Protein AF-A0A938T9L2-F1 (afdb_monomer)

Structure (mmCIF, N/CA/C/O backbone):
data_AF-A0A938T9L2-F1
#
_entry.id   AF-A0A938T9L2-F1
#
loop_
_atom_site.group_PDB
_atom_site.id
_atom_site.type_symbol
_atom_site.label_atom_id
_atom_site.label_alt_id
_atom_site.label_comp_id
_atom_site.label_asym_id
_atom_site.label_entity_id
_atom_site.label_seq_id
_atom_site.pdbx_PDB_ins_code
_atom_site.Cartn_x
_atom_site.Cartn_y
_atom_site.Cartn_z
_atom_site.occupancy
_atom_site.B_iso_or_equiv
_atom_site.auth_seq_id
_atom_site.auth_comp_id
_atom_site.auth_asym_id
_atom_site.auth_atom_id
_atom_site.pdbx_PDB_model_num
ATOM 1 N N . MET A 1 1 ? -37.004 0.256 43.179 1.00 47.81 1 MET A N 1
ATOM 2 C CA . MET A 1 1 ? -35.610 0.541 42.764 1.00 47.81 1 MET A CA 1
ATOM 3 C C . MET A 1 1 ? -35.298 -0.236 41.481 1.00 47.81 1 MET A C 1
ATOM 5 O O . MET A 1 1 ? -34.969 -1.401 41.572 1.00 47.81 1 MET A O 1
ATOM 9 N N . MET A 1 2 ? -35.462 0.343 40.284 1.00 51.72 2 MET A N 1
ATOM 10 C CA . MET A 1 2 ? -35.164 -0.362 39.008 1.00 51.72 2 MET A CA 1
ATOM 11 C C .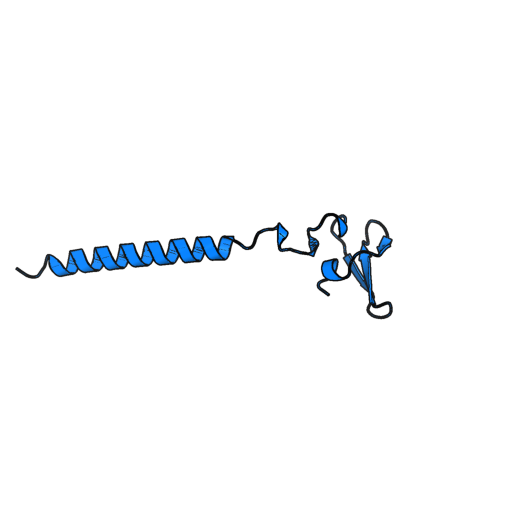 MET A 1 2 ? -34.522 0.533 37.927 1.00 51.72 2 MET A C 1
ATOM 13 O O . MET A 1 2 ? -34.164 0.063 36.855 1.00 51.72 2 MET A O 1
ATOM 17 N N . ARG A 1 3 ? -34.330 1.832 38.206 1.00 54.97 3 ARG A N 1
ATOM 18 C CA . ARG A 1 3 ? -33.791 2.821 37.249 1.00 54.97 3 ARG A CA 1
ATOM 19 C C . ARG A 1 3 ? -32.260 2.815 37.112 1.00 54.97 3 ARG A C 1
ATOM 21 O O . ARG A 1 3 ? -31.743 3.384 36.157 1.00 54.97 3 ARG A O 1
ATOM 28 N N . SER A 1 4 ? -31.538 2.230 38.071 1.00 57.78 4 SER A N 1
ATOM 29 C CA . SER A 1 4 ? -30.065 2.287 38.121 1.00 57.78 4 SER A CA 1
ATOM 30 C C . SER A 1 4 ? -29.411 1.259 37.190 1.00 57.78 4 SER A C 1
ATOM 32 O O . SER A 1 4 ? -28.500 1.583 36.428 1.00 57.78 4 SER A O 1
ATOM 34 N N . THR A 1 5 ? -29.951 0.039 37.160 1.00 60.81 5 THR A N 1
ATOM 35 C CA . THR A 1 5 ? -29.452 -1.078 36.344 1.00 60.81 5 THR A CA 1
ATOM 36 C C . THR A 1 5 ? -29.489 -0.781 34.848 1.00 60.81 5 THR A C 1
ATOM 38 O O . THR A 1 5 ? -28.555 -1.131 34.137 1.00 60.81 5 THR A O 1
ATOM 41 N N . THR A 1 6 ? -30.502 -0.061 34.363 1.00 66.69 6 THR A N 1
ATOM 42 C CA . THR A 1 6 ? -30.633 0.304 32.941 1.00 66.69 6 THR A CA 1
ATOM 43 C C . THR A 1 6 ? -29.595 1.328 32.480 1.00 66.69 6 THR A C 1
ATOM 45 O O . THR A 1 6 ? -29.154 1.275 31.333 1.00 66.69 6 THR A O 1
ATOM 48 N N . ARG A 1 7 ? -29.171 2.256 33.350 1.00 73.69 7 ARG A N 1
ATOM 49 C CA . ARG A 1 7 ? -28.109 3.226 33.022 1.00 73.69 7 ARG A CA 1
ATOM 50 C C . ARG A 1 7 ? -26.736 2.566 32.992 1.00 73.69 7 ARG A C 1
ATOM 52 O O . ARG A 1 7 ? -25.978 2.815 32.061 1.00 73.69 7 ARG A O 1
ATOM 59 N N . ALA A 1 8 ? -26.457 1.699 33.965 1.00 77.00 8 ALA A N 1
ATOM 60 C CA . ALA A 1 8 ? -25.220 0.924 34.001 1.00 77.00 8 ALA A CA 1
ATOM 61 C C . ALA A 1 8 ? -25.076 0.044 32.749 1.00 77.00 8 ALA A C 1
ATOM 63 O O . ALA A 1 8 ? -24.027 0.036 32.115 1.00 77.00 8 ALA A O 1
ATOM 64 N N . TRP A 1 9 ? -26.159 -0.613 32.327 1.00 82.50 9 TRP A N 1
ATOM 65 C CA . TRP A 1 9 ? -26.156 -1.453 31.128 1.00 82.50 9 TRP A CA 1
ATOM 66 C C . TRP A 1 9 ? -25.883 -0.666 29.842 1.00 82.50 9 TRP A C 1
ATOM 68 O O . TRP A 1 9 ? -25.082 -1.087 29.010 1.00 82.50 9 TRP A O 1
ATOM 78 N N . ARG A 1 10 ? -26.492 0.519 29.701 1.00 84.38 10 ARG A N 1
ATOM 79 C CA . ARG A 1 10 ? -26.221 1.411 28.565 1.00 84.38 10 ARG A CA 1
ATOM 80 C C . ARG A 1 10 ? -24.770 1.883 28.548 1.00 84.38 10 ARG A C 1
ATOM 82 O O . ARG A 1 10 ? -24.168 1.909 27.483 1.00 84.38 10 ARG A O 1
ATOM 89 N N . ALA A 1 11 ? -24.197 2.211 29.705 1.00 86.44 11 ALA A N 1
ATOM 90 C CA . ALA A 1 11 ? -22.791 2.601 29.792 1.00 86.44 11 ALA A CA 1
ATOM 91 C C . ALA A 1 11 ? -21.861 1.462 29.340 1.00 86.44 11 ALA A C 1
ATOM 93 O O . ALA A 1 11 ? -20.951 1.697 28.550 1.00 86.44 11 ALA A O 1
ATOM 94 N N . VAL A 1 12 ? -22.137 0.222 29.757 1.00 90.56 12 VAL A N 1
ATOM 95 C CA . VAL A 1 12 ? -21.376 -0.961 29.320 1.00 90.56 12 VAL A CA 1
ATOM 96 C C . VAL A 1 12 ? -21.479 -1.166 27.805 1.00 90.56 12 VAL A C 1
ATOM 98 O O . VAL A 1 12 ? -20.458 -1.370 27.153 1.00 90.56 12 VAL A O 1
ATOM 101 N N . GLN A 1 13 ? -22.676 -1.050 27.220 1.00 91.38 13 GLN A N 1
ATOM 102 C CA . GLN A 1 13 ? -22.848 -1.151 25.765 1.00 91.38 13 GLN A CA 1
ATOM 103 C C . GLN A 1 13 ? -22.059 -0.083 25.002 1.00 91.38 13 GLN A C 1
ATOM 105 O O . GLN A 1 13 ? -21.438 -0.393 23.990 1.00 91.38 13 GLN A O 1
ATOM 110 N N . VAL A 1 14 ? -22.064 1.161 25.489 1.00 93.56 14 VAL A N 1
ATOM 111 C CA . VAL A 1 14 ? -21.317 2.266 24.869 1.00 93.56 14 VAL A CA 1
ATOM 112 C C . VAL A 1 14 ? -19.815 1.991 24.918 1.00 93.56 14 VAL A C 1
ATOM 114 O O . VAL A 1 14 ? -19.137 2.145 23.907 1.00 93.56 14 VAL A O 1
ATOM 117 N N . VAL A 1 15 ? -19.296 1.527 26.058 1.00 95.19 15 VAL A N 1
ATOM 118 C CA . VAL A 1 15 ? -17.875 1.175 26.199 1.00 95.19 15 VAL A CA 1
ATOM 119 C C . VAL A 1 15 ? -17.490 0.038 25.251 1.00 95.19 15 VAL A C 1
ATOM 121 O O . VAL A 1 15 ? -16.483 0.143 24.554 1.00 95.19 15 VAL A O 1
ATOM 124 N N . LEU A 1 16 ? -18.303 -1.018 25.167 1.00 94.69 16 LEU A N 1
ATOM 125 C CA . LEU A 1 16 ? -18.062 -2.132 24.244 1.00 94.69 16 LEU A CA 1
ATOM 126 C C . LEU A 1 16 ? -18.082 -1.682 22.780 1.00 94.69 16 LEU A C 1
ATOM 128 O O . LEU A 1 16 ? -17.228 -2.100 22.000 1.00 94.69 16 LEU A O 1
ATOM 132 N N . PHE A 1 17 ? -19.016 -0.803 22.412 1.00 95.38 17 PHE A N 1
ATOM 133 C CA . PHE A 1 17 ? -19.087 -0.247 21.065 1.00 95.38 17 PHE A CA 1
ATOM 134 C C . PHE A 1 17 ? -17.844 0.585 20.725 1.00 95.38 17 PHE A C 1
ATOM 136 O O . PHE A 1 17 ? -17.269 0.416 19.652 1.00 95.38 17 PHE A O 1
ATOM 143 N N . LEU A 1 18 ? -17.394 1.444 21.645 1.00 95.25 18 LEU A N 1
ATOM 144 C CA . LEU A 1 18 ? -16.187 2.253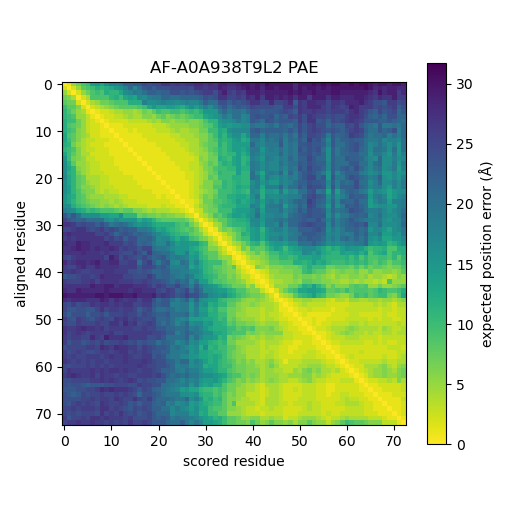 21.456 1.00 95.25 18 LEU A CA 1
ATOM 145 C C . LEU A 1 18 ? -14.934 1.383 21.300 1.00 95.25 18 LEU A C 1
ATOM 147 O O . LEU A 1 18 ? -14.111 1.659 20.429 1.00 95.25 18 LEU A O 1
ATOM 151 N N . LEU A 1 19 ? -14.809 0.314 22.093 1.00 95.38 19 LEU A N 1
ATOM 152 C CA . LEU A 1 19 ? -13.711 -0.647 21.965 1.00 95.38 19 LEU A CA 1
ATOM 153 C C . LEU A 1 19 ? -13.738 -1.358 20.609 1.00 95.38 19 LEU A C 1
ATOM 155 O O . LEU A 1 19 ? -12.720 -1.403 19.923 1.00 95.38 19 LEU A O 1
ATOM 159 N N . PHE A 1 20 ? -14.900 -1.867 20.192 1.00 94.00 20 PHE A N 1
ATOM 160 C CA . PHE A 1 20 ? -15.059 -2.514 18.889 1.00 94.00 20 PHE A CA 1
ATOM 161 C C . PHE A 1 20 ? -14.710 -1.567 17.732 1.00 94.00 20 PHE A C 1
ATOM 163 O O . PHE A 1 20 ? -13.982 -1.943 16.809 1.00 94.00 20 PHE A O 1
ATOM 170 N N . PHE A 1 21 ? -15.187 -0.322 17.799 1.00 92.62 21 PHE A N 1
ATOM 171 C CA . PHE A 1 21 ? -14.893 0.701 16.803 1.00 92.62 21 PHE A CA 1
ATOM 172 C C . PHE A 1 21 ? -13.391 1.005 16.730 1.00 92.62 21 PHE A C 1
ATOM 174 O O . PHE A 1 21 ? -12.817 0.967 15.644 1.00 92.62 21 PHE A O 1
ATOM 181 N N . ALA A 1 22 ? -12.736 1.232 17.873 1.00 90.06 22 ALA A N 1
ATOM 182 C CA . ALA A 1 22 ? -11.303 1.512 17.928 1.00 90.06 22 ALA A CA 1
ATOM 183 C C . ALA A 1 22 ? -10.461 0.363 17.347 1.00 90.06 22 ALA A C 1
ATOM 185 O O . ALA A 1 22 ? -9.551 0.612 16.558 1.00 90.06 22 ALA A O 1
ATOM 186 N N . VAL A 1 23 ? -10.800 -0.891 17.672 1.00 87.69 23 VAL A N 1
ATOM 187 C CA . VAL A 1 23 ? -10.134 -2.080 17.109 1.00 87.69 23 VAL A CA 1
ATOM 188 C C . VAL A 1 23 ? -10.333 -2.154 15.595 1.00 87.69 23 VAL A C 1
ATOM 190 O O . VAL A 1 23 ? -9.377 -2.373 14.858 1.00 87.69 23 VAL A O 1
ATOM 193 N N . THR A 1 24 ? -11.553 -1.921 15.110 1.00 85.62 24 THR A N 1
ATOM 194 C CA . THR A 1 24 ? -11.864 -1.970 13.673 1.00 85.62 24 THR A CA 1
ATOM 195 C C . THR A 1 24 ? -11.111 -0.893 12.890 1.00 85.62 24 THR A C 1
ATOM 197 O O . THR A 1 24 ? -10.594 -1.165 11.806 1.00 85.62 24 THR A O 1
ATOM 200 N N . VAL A 1 25 ? -11.017 0.323 13.434 1.00 83.38 25 VAL A N 1
ATOM 201 C CA . VAL A 1 25 ? -10.250 1.425 12.834 1.00 83.38 25 VAL A CA 1
ATOM 202 C C . VAL A 1 25 ? -8.757 1.108 12.832 1.00 83.38 25 VAL A C 1
ATOM 204 O O . VAL A 1 25 ? -8.117 1.256 11.795 1.00 83.38 25 VAL A O 1
ATOM 207 N N . ALA A 1 26 ? -8.212 0.615 13.948 1.00 80.19 26 ALA A N 1
ATOM 208 C CA . ALA A 1 26 ? -6.810 0.213 14.030 1.00 80.19 26 ALA A CA 1
ATOM 209 C C . ALA A 1 26 ? -6.461 -0.863 12.990 1.00 80.19 26 ALA A C 1
ATOM 211 O O . ALA A 1 26 ? -5.451 -0.733 12.309 1.00 80.19 26 ALA A O 1
ATOM 212 N N . LEU A 1 27 ? -7.326 -1.869 12.812 1.00 76.94 27 LEU A N 1
ATOM 213 C CA . LEU A 1 27 ? -7.138 -2.929 11.818 1.00 76.94 27 LEU A CA 1
ATOM 214 C C . LEU A 1 27 ? -7.237 -2.418 10.370 1.00 76.94 27 LEU A C 1
ATOM 216 O O . LEU A 1 27 ? -6.443 -2.836 9.530 1.00 76.94 27 LEU A O 1
ATOM 220 N N . ASN A 1 28 ? -8.160 -1.500 10.065 1.00 68.62 28 ASN A N 1
ATOM 221 C CA . ASN A 1 28 ? -8.284 -0.927 8.716 1.00 68.62 28 ASN A CA 1
ATOM 222 C C . ASN A 1 28 ? -7.137 0.035 8.361 1.00 68.62 28 ASN A C 1
ATOM 224 O O . ASN A 1 28 ? -6.726 0.099 7.205 1.00 68.62 28 ASN A O 1
ATOM 228 N N . LEU A 1 29 ? -6.587 0.755 9.342 1.00 61.16 29 LEU A N 1
ATOM 229 C CA . LEU A 1 29 ? -5.431 1.639 9.143 1.00 61.16 29 LEU A CA 1
ATOM 230 C C . LEU A 1 29 ? -4.115 0.879 8.921 1.00 61.16 29 LEU A C 1
ATOM 232 O O . LEU A 1 29 ? -3.127 1.482 8.514 1.00 61.16 29 LEU A O 1
ATOM 236 N N . THR A 1 30 ? -4.093 -0.436 9.148 1.00 59.00 30 THR A N 1
ATOM 237 C CA . THR A 1 30 ? -2.916 -1.283 8.902 1.00 59.00 30 THR A CA 1
ATOM 238 C C . THR A 1 30 ? -2.669 -1.623 7.435 1.00 59.00 30 THR A C 1
ATOM 240 O O . THR A 1 30 ? -1.743 -2.384 7.172 1.00 59.00 30 THR A O 1
ATOM 243 N N . CYS A 1 31 ? -3.422 -1.067 6.477 1.00 53.69 31 CYS A N 1
ATOM 244 C CA . CYS A 1 31 ? -2.949 -1.024 5.091 1.00 53.69 31 CYS A CA 1
ATOM 245 C C . CYS A 1 31 ? -1.742 -0.086 5.052 1.00 53.69 31 CYS A C 1
ATOM 247 O O . CYS A 1 31 ? -1.889 1.127 4.879 1.00 53.69 31 CYS A O 1
ATOM 249 N N . LYS A 1 32 ? -0.549 -0.628 5.303 1.00 58.16 32 LYS A N 1
ATOM 250 C CA . LYS A 1 32 ? 0.655 0.186 5.272 1.00 58.16 32 LYS A CA 1
ATOM 251 C C . LYS A 1 32 ? 0.872 0.639 3.826 1.00 58.16 32 LYS A C 1
ATOM 253 O O . LYS A 1 32 ? 0.642 -0.141 2.905 1.00 58.16 32 LYS A O 1
ATOM 258 N N . PRO A 1 33 ? 1.334 1.872 3.584 1.00 52.84 33 PRO A N 1
ATOM 259 C CA . PRO A 1 33 ? 1.678 2.320 2.235 1.00 52.84 33 PRO A CA 1
ATOM 260 C C . PRO A 1 33 ? 2.754 1.439 1.573 1.00 52.84 33 PRO A C 1
ATOM 262 O O . PRO A 1 33 ? 2.809 1.381 0.347 1.00 52.84 33 PRO A O 1
ATOM 265 N N . GLU A 1 34 ? 3.547 0.699 2.361 1.00 54.12 34 GLU A N 1
ATOM 266 C CA . GLU A 1 34 ? 4.463 -0.333 1.850 1.00 54.12 34 GLU A CA 1
ATOM 267 C C . GLU A 1 34 ? 3.768 -1.580 1.258 1.00 54.12 34 GLU A C 1
ATOM 269 O O . GLU A 1 34 ? 4.412 -2.323 0.522 1.00 54.12 34 GLU A O 1
ATOM 274 N N . ASP A 1 35 ? 2.467 -1.789 1.491 1.00 54.66 35 ASP A N 1
ATOM 275 C CA . ASP A 1 35 ? 1.681 -2.849 0.836 1.00 54.66 35 ASP A CA 1
ATOM 276 C C . ASP A 1 35 ? 1.185 -2.438 -0.559 1.00 54.66 35 ASP A C 1
ATOM 278 O O . ASP A 1 35 ? 0.534 -3.228 -1.244 1.00 54.66 35 ASP A O 1
ATOM 282 N N . ASN A 1 36 ? 1.479 -1.212 -1.011 1.00 59.69 36 ASN A N 1
ATOM 283 C CA . ASN A 1 36 ? 1.270 -0.841 -2.401 1.00 59.69 36 ASN A CA 1
ATOM 284 C C . ASN A 1 36 ? 2.481 -1.307 -3.229 1.00 59.69 36 ASN A C 1
ATOM 286 O O . ASN A 1 36 ? 3.519 -0.640 -3.210 1.00 59.69 36 ASN A O 1
ATOM 290 N N . PRO A 1 37 ? 2.377 -2.403 -4.007 1.00 59.84 37 PRO A N 1
ATOM 291 C CA . PRO A 1 37 ? 3.494 -2.904 -4.805 1.00 59.84 37 PRO A CA 1
ATOM 292 C C . PRO A 1 37 ? 3.979 -1.888 -5.847 1.00 59.84 37 PRO A C 1
ATOM 294 O O . PRO A 1 37 ? 5.101 -2.021 -6.322 1.00 59.84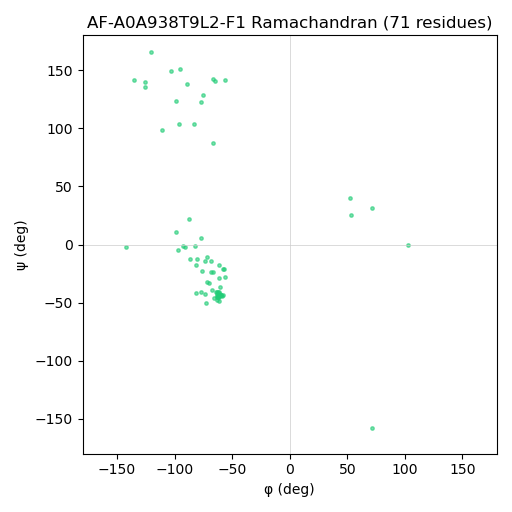 37 PRO A O 1
ATOM 297 N N . ALA A 1 38 ? 3.181 -0.863 -6.175 1.00 59.72 38 ALA A N 1
ATOM 298 C CA . ALA A 1 38 ? 3.569 0.229 -7.065 1.00 59.72 38 ALA A CA 1
ATOM 299 C C . ALA A 1 38 ? 4.426 1.320 -6.389 1.00 59.72 38 ALA A C 1
ATOM 301 O O . ALA A 1 38 ? 4.997 2.149 -7.091 1.00 59.72 38 ALA A O 1
ATOM 302 N N . ALA A 1 39 ? 4.526 1.336 -5.053 1.00 59.28 39 ALA A N 1
ATOM 303 C CA . ALA A 1 39 ? 5.341 2.288 -4.288 1.00 59.28 39 ALA A CA 1
ATOM 304 C C . ALA A 1 39 ? 6.761 1.774 -3.979 1.00 59.28 39 ALA A C 1
ATOM 306 O O . ALA A 1 39 ? 7.555 2.479 -3.358 1.00 59.28 39 ALA A O 1
ATOM 307 N N . SER A 1 40 ? 7.092 0.549 -4.402 1.00 66.38 40 SER A N 1
ATOM 308 C CA . SER A 1 40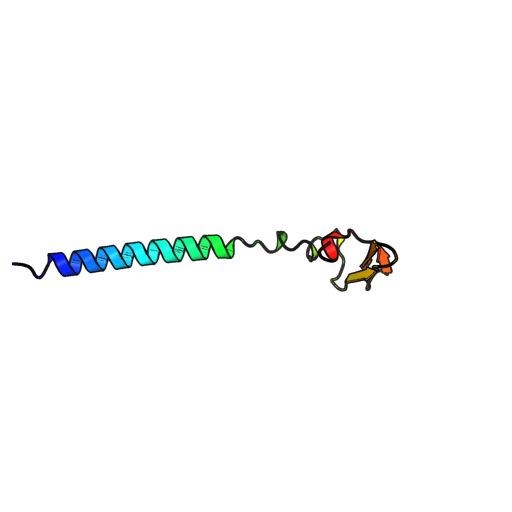 ? 8.429 -0.013 -4.217 1.00 66.38 40 SER A CA 1
ATOM 309 C C . SER A 1 40 ? 9.472 0.793 -5.010 1.00 66.38 40 SER A C 1
ATOM 311 O O . SER A 1 40 ? 9.195 1.164 -6.154 1.00 66.38 40 SER A O 1
ATOM 313 N N . PRO A 1 41 ? 10.688 1.038 -4.476 1.00 70.62 41 PRO A N 1
ATOM 314 C CA . PRO A 1 41 ? 11.738 1.787 -5.180 1.00 70.62 41 PRO A CA 1
ATOM 315 C C . PRO A 1 41 ? 12.129 1.177 -6.536 1.00 70.62 41 PRO A C 1
ATOM 317 O O . PRO A 1 41 ? 12.647 1.874 -7.404 1.00 70.62 41 PRO A O 1
ATOM 320 N N . GLU A 1 42 ? 11.851 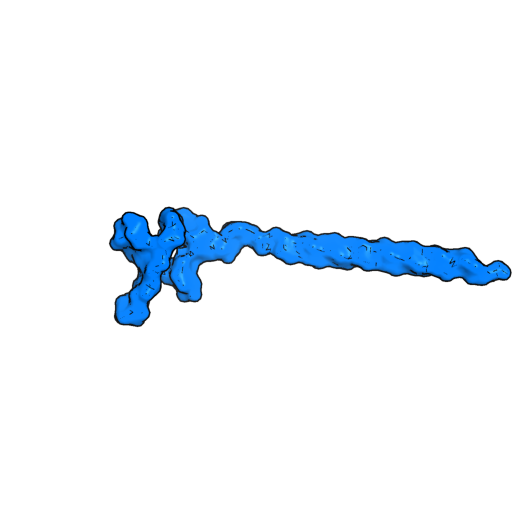-0.110 -6.748 1.00 76.00 42 GLU A N 1
ATOM 321 C CA . GLU A 1 42 ? 12.066 -0.798 -8.028 1.00 76.00 42 GLU A CA 1
ATOM 322 C C . GLU A 1 42 ? 11.049 -0.422 -9.126 1.00 76.00 42 GLU A C 1
ATOM 324 O O . GLU A 1 42 ? 11.282 -0.720 -10.296 1.00 76.00 42 GLU A O 1
ATOM 329 N N . CYS A 1 43 ? 9.934 0.222 -8.765 1.00 73.38 43 CYS A N 1
ATOM 330 C CA . CYS A 1 43 ? 8.877 0.646 -9.687 1.00 73.38 43 CYS A CA 1
ATOM 331 C C . CYS A 1 43 ? 9.071 2.070 -10.238 1.00 73.38 43 CYS A C 1
ATOM 333 O O . CYS A 1 43 ? 8.289 2.509 -11.084 1.00 73.38 43 CYS A O 1
ATOM 335 N N . GLY A 1 44 ? 10.122 2.771 -9.802 1.00 70.06 44 GLY A N 1
ATOM 336 C CA . GLY A 1 44 ? 10.522 4.061 -10.359 1.00 70.06 44 GLY A CA 1
ATOM 337 C C . GLY A 1 44 ? 9.590 5.223 -10.006 1.00 70.06 44 GLY A C 1
ATOM 338 O O . GLY A 1 44 ? 8.876 5.213 -9.006 1.00 70.06 44 GLY A O 1
ATOM 339 N N . SER A 1 45 ? 9.625 6.276 -10.825 1.00 65.94 45 SER A N 1
ATOM 340 C CA . SER A 1 45 ? 9.049 7.598 -10.508 1.00 65.94 45 SER A CA 1
ATOM 341 C C . SER A 1 45 ? 7.558 7.765 -10.867 1.00 65.94 45 SER A C 1
ATOM 343 O O . SER A 1 45 ? 7.045 8.881 -10.968 1.00 65.94 45 SER A O 1
ATOM 345 N N . GLY A 1 46 ? 6.823 6.653 -10.982 1.00 67.56 46 GLY A N 1
ATOM 346 C CA . GLY A 1 46 ? 5.363 6.631 -10.811 1.00 67.56 46 GLY A CA 1
ATOM 347 C C . GLY A 1 46 ? 4.505 6.573 -12.078 1.00 67.56 46 GLY A C 1
ATOM 348 O O . GLY A 1 46 ? 3.283 6.503 -11.962 1.00 67.56 46 GLY A O 1
ATOM 349 N N . ARG A 1 47 ? 5.081 6.558 -13.289 1.00 79.75 47 ARG A N 1
ATOM 350 C CA . ARG A 1 47 ? 4.309 6.303 -14.522 1.00 79.75 4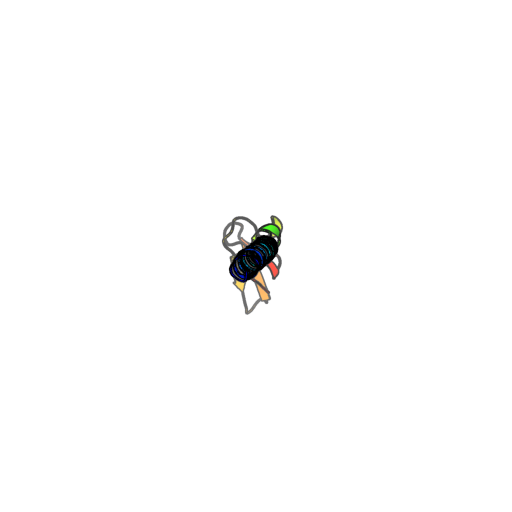7 ARG A CA 1
ATOM 351 C C . ARG A 1 47 ? 4.688 4.963 -15.123 1.00 79.75 47 ARG A C 1
ATOM 353 O O . ARG A 1 47 ? 5.659 4.861 -15.861 1.00 79.75 47 ARG A O 1
ATOM 360 N N . VAL A 1 48 ? 3.879 3.952 -14.846 1.00 86.00 48 VAL A N 1
ATOM 361 C CA . VAL A 1 48 ? 4.077 2.597 -15.363 1.00 86.00 48 VAL A CA 1
ATOM 362 C C . VAL A 1 48 ? 3.110 2.299 -16.507 1.00 86.00 48 VAL A C 1
ATOM 364 O O . VAL A 1 48 ? 1.995 2.818 -16.551 1.00 86.00 48 VAL A O 1
ATOM 367 N N . SER A 1 49 ? 3.532 1.461 -17.450 1.00 88.12 49 SER A N 1
ATOM 368 C CA . SER A 1 49 ? 2.680 0.952 -18.528 1.00 88.12 49 SER A CA 1
ATOM 369 C C . SER A 1 49 ? 2.881 -0.545 -18.719 1.00 88.12 49 SER A C 1
ATOM 371 O O . SER A 1 49 ? 4.001 -1.049 -18.632 1.00 88.12 49 SER A O 1
ATOM 373 N N . TRP A 1 50 ? 1.786 -1.252 -18.988 1.00 90.50 50 TRP A N 1
ATOM 374 C CA . TRP A 1 50 ? 1.794 -2.686 -19.250 1.00 90.50 50 TRP A CA 1
ATOM 375 C C . TRP A 1 50 ? 1.746 -2.964 -20.753 1.00 90.50 50 TRP A C 1
ATOM 377 O O . TRP A 1 50 ? 0.807 -2.553 -21.436 1.00 90.50 50 TRP A O 1
ATOM 387 N N . ASP A 1 51 ? 2.726 -3.713 -21.256 1.00 90.31 51 ASP A N 1
ATOM 388 C CA . ASP A 1 51 ? 2.716 -4.258 -22.611 1.00 90.31 51 ASP A CA 1
ATOM 389 C C . ASP A 1 51 ? 2.198 -5.702 -22.584 1.00 90.31 51 ASP A C 1
ATOM 391 O O . ASP A 1 51 ? 2.912 -6.638 -22.218 1.00 90.31 51 ASP A O 1
ATOM 395 N N . ALA A 1 52 ? 0.945 -5.895 -23.002 1.00 88.50 52 ALA A N 1
ATOM 396 C CA . ALA A 1 52 ? 0.312 -7.212 -23.029 1.00 88.50 52 ALA A CA 1
ATOM 397 C C . ALA A 1 52 ? 0.905 -8.166 -24.079 1.00 88.50 52 ALA A C 1
ATOM 399 O O . ALA A 1 52 ? 0.786 -9.378 -23.913 1.00 88.50 52 ALA A O 1
ATOM 400 N N . LYS A 1 53 ? 1.534 -7.645 -25.142 1.00 88.88 53 LYS A N 1
ATOM 401 C CA . LYS A 1 53 ? 2.154 -8.473 -26.186 1.00 88.88 53 LYS A CA 1
ATOM 402 C C . LYS A 1 53 ? 3.488 -9.032 -25.708 1.00 88.88 53 LYS A C 1
ATOM 404 O O . LYS A 1 53 ? 3.784 -10.193 -25.960 1.00 88.88 53 LYS A O 1
ATOM 409 N N . GLY A 1 54 ? 4.269 -8.203 -25.014 1.00 86.56 54 GLY A N 1
ATOM 410 C CA . GLY A 1 54 ? 5.554 -8.596 -24.436 1.00 86.56 54 GLY A CA 1
ATOM 411 C C . GLY A 1 54 ? 5.467 -9.221 -23.041 1.00 86.56 54 GLY A C 1
ATOM 412 O O . GLY A 1 54 ? 6.462 -9.761 -22.578 1.00 86.56 54 GLY A O 1
ATOM 413 N N . GLN A 1 55 ? 4.312 -9.137 -22.370 1.00 90.62 55 GLN A N 1
ATOM 414 C CA . GLN A 1 55 ? 4.134 -9.477 -20.950 1.00 90.62 55 GLN A CA 1
ATOM 415 C C . GLN A 1 55 ? 5.134 -8.770 -20.016 1.00 90.62 55 GLN A C 1
ATOM 417 O O . GLN A 1 55 ? 5.637 -9.359 -19.056 1.00 90.62 55 GLN A O 1
ATOM 422 N N . VAL A 1 56 ? 5.412 -7.495 -20.296 1.00 90.75 56 VAL A N 1
ATOM 423 C CA . VAL A 1 56 ? 6.383 -6.689 -19.544 1.00 90.75 56 VAL A CA 1
ATOM 424 C C . VAL A 1 56 ? 5.768 -5.392 -19.032 1.00 90.75 56 VAL A C 1
ATOM 426 O O . VAL A 1 56 ? 5.026 -4.710 -19.742 1.00 90.75 56 VAL A O 1
ATOM 429 N N . CYS A 1 57 ? 6.125 -5.027 -17.802 1.00 88.31 57 CYS A N 1
ATOM 430 C CA . CYS A 1 57 ? 5.856 -3.710 -17.236 1.00 88.31 57 CYS A CA 1
ATOM 431 C C . CYS A 1 57 ? 7.017 -2.756 -17.555 1.00 88.31 57 CYS A C 1
ATOM 433 O O . CYS A 1 57 ? 8.186 -3.143 -17.497 1.00 88.31 57 CYS A O 1
ATOM 435 N N . ARG A 1 58 ? 6.711 -1.509 -17.919 1.00 88.31 58 ARG A N 1
ATOM 436 C CA . ARG A 1 58 ? 7.709 -0.484 -18.254 1.00 88.31 58 ARG A CA 1
ATOM 437 C C . ARG A 1 58 ? 7.499 0.772 -17.430 1.00 88.31 58 ARG A C 1
ATOM 439 O O . ARG A 1 58 ? 6.374 1.264 -17.359 1.00 88.31 58 ARG A O 1
ATOM 446 N N . ASP A 1 59 ? 8.589 1.324 -16.913 1.00 87.19 59 ASP A N 1
ATOM 447 C CA . ASP A 1 59 ? 8.619 2.696 -16.415 1.00 87.19 59 ASP A CA 1
ATOM 448 C C . ASP A 1 59 ? 8.693 3.656 -17.613 1.00 87.19 59 ASP A C 1
ATOM 450 O O . ASP A 1 59 ? 9.594 3.563 -18.450 1.00 87.19 59 ASP A O 1
ATOM 454 N N . LEU A 1 60 ? 7.726 4.562 -17.725 1.00 84.12 60 LEU A N 1
ATOM 455 C CA . LEU A 1 60 ? 7.646 5.563 -18.786 1.00 84.12 60 LEU A CA 1
ATOM 456 C C . LEU A 1 60 ? 8.625 6.722 -18.582 1.00 84.12 60 LEU A C 1
ATOM 458 O O . LEU A 1 60 ? 8.964 7.385 -19.563 1.00 84.12 60 LEU A O 1
ATOM 462 N N . ALA A 1 61 ? 9.074 6.970 -17.350 1.00 82.06 61 ALA A N 1
ATOM 463 C CA . ALA A 1 61 ? 10.073 7.994 -17.065 1.00 82.06 61 ALA A CA 1
ATOM 464 C C . ALA A 1 61 ? 11.460 7.544 -17.543 1.00 82.06 61 ALA A C 1
ATOM 466 O O . ALA A 1 61 ? 12.103 8.238 -18.330 1.00 82.06 61 ALA A O 1
ATOM 467 N N . ASP A 1 62 ? 11.865 6.333 -17.156 1.00 79.38 62 ASP A N 1
ATOM 468 C CA . ASP A 1 62 ? 13.203 5.802 -17.438 1.00 79.38 62 ASP A CA 1
ATOM 469 C C . ASP A 1 62 ? 13.268 4.887 -18.674 1.00 79.38 62 ASP A C 1
ATOM 471 O O . ASP A 1 62 ? 14.349 4.436 -19.057 1.00 79.38 62 ASP A O 1
ATOM 475 N N . LYS A 1 63 ? 12.125 4.586 -19.310 1.00 79.88 63 LYS A N 1
ATOM 476 C CA . LYS A 1 63 ? 11.981 3.634 -20.435 1.00 79.88 63 LYS A CA 1
ATOM 477 C C . LYS A 1 63 ? 12.567 2.243 -20.150 1.00 79.88 63 LYS A C 1
ATOM 479 O O . LYS A 1 63 ? 12.933 1.517 -21.078 1.00 79.88 63 LYS A O 1
ATOM 484 N N . LYS A 1 64 ? 12.646 1.856 -18.878 1.00 83.94 64 LYS A N 1
ATOM 485 C CA . LYS A 1 64 ? 13.186 0.567 -18.427 1.00 83.94 64 LYS A CA 1
ATOM 486 C C . LYS A 1 64 ? 12.070 -0.446 -18.221 1.00 83.94 64 LYS A C 1
ATOM 488 O O . LYS A 1 64 ? 10.942 -0.083 -17.898 1.00 83.94 64 LYS A O 1
ATOM 493 N N . ILE A 1 65 ? 12.399 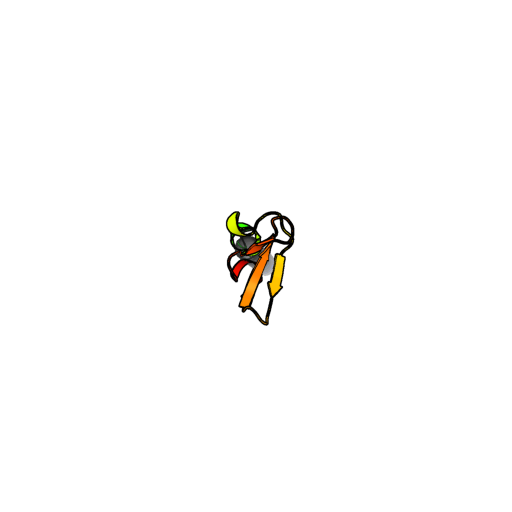-1.722 -18.406 1.00 87.31 65 ILE A N 1
ATOM 494 C CA . ILE A 1 65 ? 11.536 -2.825 -17.977 1.00 87.31 65 ILE A CA 1
ATOM 495 C C . ILE A 1 65 ? 11.667 -2.936 -16.459 1.00 87.31 65 ILE A C 1
ATOM 497 O O . ILE A 1 65 ? 12.781 -2.983 -15.940 1.00 87.31 65 ILE A O 1
ATOM 501 N N . ILE A 1 66 ? 10.531 -2.962 -15.774 1.00 87.81 66 ILE A N 1
ATOM 502 C CA . ILE A 1 66 ? 10.425 -3.068 -14.317 1.00 87.81 66 ILE A CA 1
ATOM 503 C C . ILE A 1 66 ? 9.624 -4.326 -13.946 1.00 87.81 66 ILE A C 1
ATOM 505 O O . ILE A 1 66 ? 8.979 -4.921 -14.816 1.00 87.81 66 ILE A O 1
ATOM 509 N N . PRO A 1 67 ? 9.649 -4.763 -12.676 1.00 87.44 67 PRO A N 1
ATOM 510 C CA . PRO A 1 67 ? 8.893 -5.932 -12.237 1.00 87.44 67 PRO A CA 1
ATOM 511 C C . PRO A 1 67 ? 7.387 -5.832 -12.533 1.00 87.44 67 PRO A C 1
ATOM 513 O O . PRO A 1 67 ? 6.770 -4.784 -12.354 1.00 87.44 67 PRO A O 1
ATOM 516 N N . ASN A 1 68 ? 6.763 -6.948 -12.923 1.00 87.81 68 ASN A N 1
ATOM 517 C CA . ASN A 1 68 ? 5.343 -6.988 -13.310 1.00 87.81 68 ASN A CA 1
ATOM 518 C C . ASN A 1 68 ? 4.378 -6.582 -12.180 1.00 87.81 68 ASN A C 1
ATOM 520 O O . ASN A 1 68 ? 3.351 -5.956 -12.455 1.00 87.81 68 ASN A O 1
ATOM 524 N N . LYS A 1 69 ? 4.771 -6.806 -10.919 1.00 83.06 69 LYS A N 1
ATOM 525 C CA . LYS A 1 69 ? 4.032 -6.353 -9.729 1.00 83.06 69 LYS A CA 1
ATOM 526 C C . LYS A 1 69 ? 3.788 -4.840 -9.704 1.00 83.06 69 LYS A C 1
ATOM 528 O O . LYS A 1 69 ? 2.769 -4.402 -9.183 1.00 83.06 69 LYS A O 1
ATOM 533 N N . CYS A 1 70 ? 4.662 -4.050 -10.335 1.00 83.94 70 CYS A N 1
ATOM 534 C CA . CYS A 1 70 ? 4.502 -2.600 -10.460 1.00 83.94 70 CYS A CA 1
ATOM 535 C C . CYS A 1 70 ? 3.303 -2.215 -11.344 1.00 83.94 70 CYS A C 1
ATOM 537 O O . CYS A 1 70 ? 2.747 -1.134 -11.190 1.00 83.94 70 CYS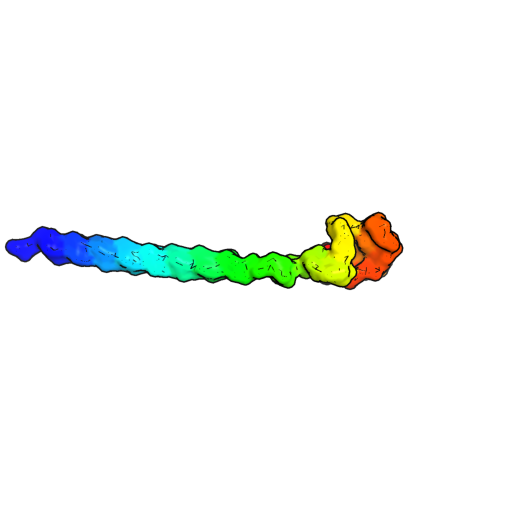 A O 1
ATOM 539 N N . CYS A 1 71 ? 2.881 -3.106 -12.246 1.00 84.19 71 CYS A N 1
ATOM 540 C CA . CYS A 1 71 ? 1.689 -2.971 -13.083 1.00 84.19 71 CYS A CA 1
ATOM 541 C C . CYS A 1 71 ? 0.471 -3.742 -12.520 1.00 84.19 71 CYS A C 1
ATOM 543 O O . CYS A 1 71 ? -0.523 -3.900 -13.229 1.00 84.19 71 CYS A O 1
ATOM 545 N N . GLY A 1 72 ? 0.537 -4.246 -11.278 1.00 79.00 72 GLY A N 1
ATOM 546 C CA . GLY A 1 72 ? -0.545 -5.018 -10.650 1.00 79.00 72 GLY A CA 1
ATOM 547 C C . GLY A 1 72 ? -0.732 -6.427 -11.228 1.00 79.00 72 GLY A C 1
ATOM 548 O O . GLY A 1 72 ? -1.861 -6.913 -11.298 1.00 79.00 72 GLY A O 1
ATOM 549 N N . ARG A 1 73 ? 0.355 -7.052 -11.696 1.00 73.88 73 ARG A N 1
ATOM 550 C CA . ARG A 1 73 ? 0.388 -8.383 -12.321 1.00 73.88 73 ARG A CA 1
ATOM 551 C C . ARG A 1 73 ? 1.311 -9.338 -11.579 1.00 73.88 73 ARG A C 1
ATOM 553 O O . ARG A 1 73 ? 2.362 -8.872 -11.085 1.00 73.88 73 ARG A O 1
#

Secondary structure (DSSP, 8-state):
--HHHHHHHHHHHHHHHHHHHHHHHHHHTT--GGG-GGGSGGGTTS-EEEETTTTEEEETTT--EE-GGGGT-

Mean predicted aligned error: 13.8 Å

Solvent-accessible surface area (backbone atoms only — not comparable to full-atom values): 4386 Å² total; per-residue (Å²): 143,72,74,63,65,60,52,55,51,51,52,53,52,52,52,53,50,51,52,53,50,52,52,53,50,56,61,63,65,62,68,48,73,82,75,38,58,52,69,39,84,74,37,57,96,71,50,67,46,73,40,81,90,77,74,42,18,29,26,69,84,79,72,39,81,35,62,43,47,40,64,78,90

Sequence (73 aa):
MMRSTTRAWRAVQVVLFLLFFAVTVALNLTCKPEDNPAASPECGSGRVSWDAKGQVCRDLADKKIIPNKCCGR

Foldseek 3Di:
DPVPVVVVVVVVVVVVVVVVVVVVVVVVVPPPPVVQLLPDVQNPDRDWDADPVVRFIADPVVRDTGDSVNVVD

Radius of gyration: 24.65 Å; Cα contacts (8 Å, |Δi|>4): 69; chains: 1; bounding box: 49×1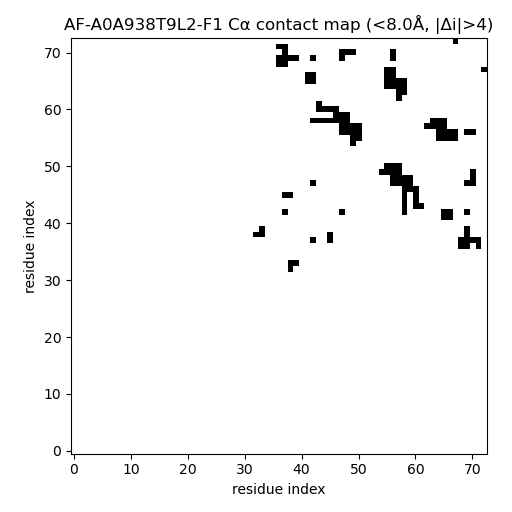8×69 Å

pLDDT: mean 77.86, std 13.5, range [47.81, 95.38]

Nearest PDB structures (foldseek):
  1pft-assembly1_A  TM=7.277E-01  e=3.383E+00  Pyrococcus furiosus
  7riw-assembly1_B  TM=4.767E-01  e=5.839E+00  Saccharomyces cerevisiae S288C
  7riq-assembly1_B  TM=4.645E-01  e=8.794E+00  Saccharomyces cerevisiae S288C
  8k5p-assembly1_B  TM=4.305E-01  e=9.415E+00  Saccharomyces cerevisiae S288C